Protein AF-A0A975P4Z8-F1 (afdb_monomer_lite)

Foldseek 3Di:
DVVVLVVLLPPPVLVVLLVVLQVVLVVCCVPPNNPVSLLVSLQVSLQVCCVPPPDDDPDDSVVSSVVSSVSSVVVNVVVVVVVVVVVVVVD

Sequence (91 aa):
MMDLIASQVTDPFRIGLIIALIYTALRTRAATGMVVPLLAGIVFVAVIIPATAITSNAAPFWTQVATGVAANAVLLLIGLGIWMGIERARR

Structure (mmCIF, N/CA/C/O backbone):
data_AF-A0A975P4Z8-F1
#
_entry.id   AF-A0A975P4Z8-F1
#
loop_
_atom_site.group_PDB
_atom_site.id
_atom_site.type_symbol
_atom_site.label_atom_id
_atom_site.label_alt_id
_atom_site.label_comp_id
_atom_site.label_asym_id
_atom_site.label_entity_id
_atom_site.label_seq_id
_atom_site.pdbx_PDB_ins_code
_atom_site.Cartn_x
_atom_site.Cartn_y
_atom_site.Cartn_z
_atom_site.occupancy
_atom_site.B_iso_or_equiv
_atom_site.auth_seq_id
_atom_site.auth_comp_id
_atom_site.auth_asym_id
_atom_site.auth_atom_id
_atom_site.pdbx_PDB_model_num
ATOM 1 N N . MET A 1 1 ? 16.777 -5.119 -8.689 1.00 52.06 1 MET A N 1
ATOM 2 C CA . MET A 1 1 ? 15.560 -5.662 -8.032 1.00 52.06 1 MET A CA 1
ATOM 3 C C . MET A 1 1 ? 15.296 -4.977 -6.694 1.00 52.06 1 MET A C 1
ATOM 5 O O . MET A 1 1 ? 14.215 -4.428 -6.548 1.00 52.06 1 MET A O 1
ATOM 9 N N . MET A 1 2 ? 16.265 -4.925 -5.768 1.00 58.34 2 MET A N 1
ATOM 10 C CA . MET A 1 2 ? 16.110 -4.202 -4.489 1.00 58.34 2 MET A CA 1
ATOM 11 C C . MET A 1 2 ? 15.877 -2.689 -4.657 1.00 58.34 2 MET A C 1
ATOM 13 O O . MET A 1 2 ? 15.012 -2.147 -3.978 1.00 58.34 2 MET A O 1
ATOM 17 N N . ASP A 1 3 ? 16.532 -2.034 -5.623 1.00 68.94 3 ASP A N 1
ATOM 18 C CA . ASP A 1 3 ? 16.314 -0.598 -5.896 1.00 68.94 3 ASP A CA 1
ATOM 19 C C . ASP A 1 3 ? 14.887 -0.263 -6.341 1.00 68.94 3 ASP A C 1
ATOM 21 O O . ASP A 1 3 ? 14.343 0.780 -5.992 1.00 68.94 3 ASP A O 1
ATOM 25 N N . LEU A 1 4 ? 14.246 -1.174 -7.078 1.00 61.38 4 LEU A N 1
ATOM 26 C CA . LEU A 1 4 ? 12.881 -0.983 -7.563 1.00 61.38 4 LEU A CA 1
ATOM 27 C C . LEU A 1 4 ? 11.862 -1.115 -6.423 1.00 61.38 4 LEU A C 1
ATOM 29 O O . LEU A 1 4 ? 10.857 -0.412 -6.398 1.00 61.38 4 LEU A O 1
ATOM 33 N N . ILE A 1 5 ? 12.130 -2.015 -5.474 1.00 63.88 5 ILE A N 1
ATOM 34 C CA . ILE A 1 5 ? 11.301 -2.204 -4.279 1.00 63.88 5 ILE A CA 1
ATOM 35 C C . ILE A 1 5 ? 11.456 -0.994 -3.355 1.00 63.88 5 ILE A C 1
ATOM 37 O O . ILE A 1 5 ? 10.453 -0.447 -2.904 1.00 63.88 5 ILE A O 1
ATOM 41 N N . ALA A 1 6 ? 12.690 -0.532 -3.132 1.00 65.38 6 ALA A N 1
ATOM 42 C CA . ALA A 1 6 ? 12.960 0.652 -2.323 1.00 65.38 6 ALA A CA 1
ATOM 43 C C . ALA A 1 6 ? 12.283 1.902 -2.908 1.00 65.38 6 ALA A C 1
ATOM 45 O O . ALA A 1 6 ? 11.558 2.585 -2.192 1.00 65.38 6 ALA A O 1
ATOM 46 N N . SER A 1 7 ? 12.433 2.136 -4.218 1.00 66.88 7 SER A N 1
ATOM 47 C CA . SER A 1 7 ? 11.805 3.253 -4.941 1.00 66.88 7 SER A CA 1
ATOM 48 C C . SER A 1 7 ? 10.278 3.260 -4.842 1.00 66.88 7 SER A C 1
ATOM 50 O O . SER A 1 7 ? 9.677 4.327 -4.770 1.00 66.88 7 SER A O 1
ATOM 52 N N . GLN A 1 8 ? 9.642 2.090 -4.844 1.00 61.94 8 GLN A N 1
ATOM 53 C CA . GLN A 1 8 ? 8.188 1.997 -4.758 1.00 61.94 8 GLN A CA 1
ATOM 54 C C . GLN A 1 8 ? 7.658 2.197 -3.335 1.00 61.94 8 GLN A C 1
ATOM 56 O O . GLN A 1 8 ? 6.528 2.647 -3.168 1.00 61.94 8 GLN A O 1
ATOM 61 N N . VAL A 1 9 ? 8.441 1.851 -2.310 1.00 66.88 9 VAL A N 1
ATOM 62 C CA . VAL A 1 9 ? 8.040 1.985 -0.900 1.00 66.88 9 VAL A CA 1
ATOM 63 C C . VAL A 1 9 ? 8.190 3.424 -0.405 1.00 66.88 9 VAL A C 1
ATOM 65 O O . VAL A 1 9 ? 7.393 3.861 0.422 1.00 66.88 9 VAL A O 1
ATOM 68 N N . THR A 1 10 ? 9.170 4.173 -0.915 1.00 76.38 10 THR A N 1
ATOM 69 C CA . THR A 1 10 ? 9.391 5.581 -0.547 1.00 76.38 10 THR A CA 1
ATOM 70 C C . THR A 1 10 ? 8.625 6.582 -1.410 1.00 76.38 10 THR A C 1
ATOM 72 O O . THR A 1 10 ? 8.755 7.782 -1.176 1.00 76.38 10 THR A O 1
ATOM 75 N N . ASP A 1 11 ? 7.811 6.126 -2.368 1.00 78.38 11 ASP A N 1
ATOM 76 C CA . ASP A 1 11 ? 6.990 6.999 -3.210 1.00 78.38 11 ASP A CA 1
ATOM 77 C C . ASP A 1 11 ? 5.943 7.761 -2.359 1.00 78.38 11 ASP A C 1
ATOM 79 O O . ASP A 1 11 ? 4.986 7.151 -1.858 1.00 78.38 11 ASP A O 1
ATOM 83 N N . PRO A 1 12 ? 6.072 9.098 -2.212 1.00 74.19 12 PRO A N 1
ATOM 84 C CA . PRO A 1 12 ? 5.169 9.901 -1.388 1.00 74.19 12 PRO A CA 1
ATOM 85 C C . PRO A 1 12 ? 3.718 9.857 -1.876 1.00 74.19 12 PRO A C 1
ATOM 87 O O . PRO A 1 12 ? 2.788 9.941 -1.068 1.00 74.19 12 PRO A O 1
ATOM 90 N N . PHE A 1 13 ? 3.504 9.701 -3.185 1.00 74.94 13 PHE A N 1
ATOM 91 C CA . PHE A 1 13 ? 2.171 9.619 -3.770 1.00 74.94 13 PHE A CA 1
ATOM 92 C C . PHE A 1 13 ? 1.500 8.289 -3.420 1.00 74.94 13 PHE A C 1
ATOM 94 O O . PHE A 1 13 ? 0.341 8.270 -2.996 1.00 74.94 13 PHE A O 1
ATOM 101 N N . ARG A 1 14 ? 2.247 7.177 -3.502 1.00 75.38 14 ARG A N 1
ATOM 102 C CA . ARG A 1 14 ? 1.762 5.846 -3.096 1.00 75.38 14 ARG A CA 1
ATOM 103 C C . ARG A 1 14 ? 1.365 5.824 -1.624 1.00 75.38 14 ARG A C 1
ATOM 105 O O . ARG A 1 14 ? 0.293 5.324 -1.282 1.00 75.38 14 ARG A O 1
ATOM 112 N N . ILE A 1 15 ? 2.198 6.415 -0.773 1.00 77.25 15 ILE A N 1
ATOM 113 C CA . ILE A 1 15 ? 1.922 6.552 0.660 1.00 77.25 15 ILE A CA 1
ATOM 114 C C . ILE A 1 15 ? 0.637 7.366 0.878 1.00 77.25 15 ILE A C 1
ATOM 116 O O . ILE A 1 15 ? -0.252 6.919 1.606 1.00 77.25 15 ILE A O 1
ATOM 120 N N . GLY A 1 16 ? 0.488 8.509 0.198 1.00 80.75 16 GLY A N 1
ATOM 121 C CA . GLY A 1 16 ? -0.713 9.347 0.280 1.00 80.75 16 GLY A CA 1
ATOM 122 C C . GLY A 1 16 ? -1.999 8.614 -0.121 1.00 80.75 16 GLY A C 1
ATOM 123 O O . GLY A 1 16 ? -3.005 8.701 0.587 1.00 80.75 16 GLY A O 1
ATOM 124 N N . LEU A 1 17 ? -1.963 7.831 -1.204 1.00 80.19 17 LEU A N 1
ATOM 125 C CA . LEU A 1 17 ? -3.115 7.042 -1.650 1.00 80.19 17 LEU A CA 1
ATOM 126 C C . LEU A 1 17 ? -3.489 5.928 -0.668 1.00 80.19 17 LEU A C 1
ATOM 128 O O . LEU A 1 17 ? -4.676 5.723 -0.409 1.00 80.19 17 LEU A O 1
ATOM 132 N N . ILE A 1 18 ? -2.509 5.229 -0.087 1.00 76.88 18 ILE A N 1
ATOM 133 C CA . ILE A 1 18 ? -2.792 4.203 0.927 1.00 76.88 18 ILE A CA 1
ATOM 134 C C . ILE A 1 18 ? -3.390 4.831 2.192 1.00 76.88 18 ILE A C 1
ATOM 136 O O . ILE A 1 18 ? -4.348 4.288 2.745 1.00 76.88 18 ILE A O 1
ATOM 140 N N . ILE A 1 19 ? -2.904 5.997 2.624 1.00 76.12 19 ILE A N 1
ATOM 141 C CA . ILE A 1 19 ? -3.489 6.723 3.762 1.00 76.12 19 ILE A CA 1
ATOM 142 C C . ILE A 1 19 ? -4.942 7.119 3.464 1.00 76.12 19 ILE A C 1
ATOM 144 O O . ILE A 1 19 ? -5.831 6.867 4.282 1.00 76.12 19 ILE A O 1
ATOM 148 N N . ALA A 1 20 ? -5.209 7.690 2.285 1.00 73.62 20 ALA A N 1
ATOM 149 C CA . ALA A 1 20 ? -6.558 8.073 1.867 1.00 73.62 20 ALA A CA 1
ATOM 150 C C . ALA A 1 20 ? -7.508 6.865 1.793 1.00 73.62 20 ALA A C 1
ATOM 152 O O . ALA A 1 20 ? -8.679 6.957 2.181 1.00 73.62 20 ALA A O 1
ATOM 153 N N . LEU A 1 21 ? -6.997 5.714 1.357 1.00 75.12 21 LEU A N 1
ATOM 154 C CA . LEU A 1 21 ? -7.747 4.467 1.327 1.00 75.12 21 LEU A CA 1
ATOM 155 C C . LEU A 1 21 ? -8.124 3.996 2.733 1.00 75.12 21 LEU A C 1
ATOM 157 O O . LEU A 1 21 ? -9.291 3.695 2.985 1.00 75.12 21 LEU A O 1
ATOM 161 N N . ILE A 1 22 ? -7.154 3.952 3.649 1.00 71.00 22 ILE A N 1
ATOM 162 C CA . ILE A 1 22 ? -7.380 3.544 5.041 1.00 71.00 22 ILE A CA 1
ATOM 163 C C . ILE A 1 22 ? -8.402 4.475 5.699 1.00 71.00 22 ILE A C 1
ATOM 165 O O . ILE A 1 22 ? -9.338 4.003 6.346 1.00 71.00 22 ILE A O 1
ATOM 169 N N . TYR A 1 23 ? -8.275 5.787 5.486 1.00 75.19 23 TYR A N 1
ATOM 170 C CA . TYR A 1 23 ? -9.228 6.773 5.990 1.00 75.19 23 TYR A CA 1
ATOM 171 C C . TYR A 1 23 ? -10.645 6.531 5.454 1.00 75.19 23 TYR A C 1
ATOM 173 O O . TYR A 1 23 ? -11.609 6.498 6.222 1.00 75.19 23 TYR A O 1
ATOM 181 N N . THR A 1 24 ? -10.772 6.299 4.147 1.00 74.00 24 THR A N 1
ATOM 182 C CA . THR A 1 24 ? -12.061 5.998 3.512 1.00 74.00 24 THR A CA 1
ATOM 183 C C . THR A 1 24 ? -12.671 4.718 4.082 1.00 74.00 24 THR A C 1
ATOM 185 O O . THR A 1 24 ? -13.832 4.726 4.486 1.00 74.00 24 THR A O 1
ATOM 188 N N . ALA A 1 25 ? -11.879 3.649 4.209 1.00 68.31 25 ALA A N 1
ATOM 189 C CA . ALA A 1 25 ? -12.320 2.364 4.749 1.00 68.31 25 ALA A CA 1
ATOM 190 C C . ALA A 1 25 ? -12.753 2.455 6.224 1.00 68.31 25 ALA A C 1
ATOM 192 O O . ALA A 1 25 ? -13.739 1.834 6.624 1.00 68.31 25 ALA A O 1
ATOM 193 N N . LEU A 1 26 ? -12.056 3.256 7.037 1.00 68.81 26 LEU A N 1
ATOM 194 C CA . LEU A 1 26 ? -12.452 3.539 8.419 1.00 68.81 26 LEU A CA 1
ATOM 195 C C . LEU A 1 26 ? -13.763 4.329 8.479 1.00 68.81 26 LEU A C 1
ATOM 197 O O . LEU A 1 26 ? -14.613 4.042 9.325 1.00 68.81 26 LEU A O 1
ATOM 201 N N . ARG A 1 27 ? -13.954 5.287 7.565 1.00 73.75 27 ARG A N 1
ATOM 202 C CA . ARG A 1 27 ? -15.161 6.117 7.507 1.00 73.75 27 ARG A CA 1
ATOM 203 C C . ARG A 1 27 ? -16.391 5.348 7.027 1.00 73.75 27 ARG A C 1
ATOM 205 O O . ARG A 1 27 ? -17.485 5.603 7.524 1.00 73.75 27 ARG A O 1
ATOM 212 N N . THR A 1 28 ? -16.237 4.396 6.108 1.00 66.56 28 THR A N 1
ATOM 213 C CA . THR A 1 28 ? -17.354 3.593 5.575 1.00 66.56 28 THR A CA 1
ATOM 214 C C . THR A 1 28 ? -17.524 2.241 6.268 1.00 66.56 28 THR A C 1
ATOM 216 O O . THR A 1 28 ? -18.398 1.461 5.880 1.00 66.56 28 THR A O 1
ATOM 219 N N . ARG A 1 29 ? -16.753 1.959 7.333 1.00 63.28 29 ARG A N 1
ATOM 220 C CA . ARG A 1 29 ? -16.757 0.653 8.020 1.00 63.28 29 ARG A CA 1
ATOM 221 C C . ARG A 1 29 ? -18.154 0.205 8.457 1.00 63.28 29 ARG A C 1
ATOM 223 O O . ARG A 1 29 ? -18.430 -0.988 8.449 1.00 63.28 29 ARG A O 1
ATOM 230 N N . ALA A 1 30 ? -19.013 1.148 8.854 1.00 62.22 30 ALA A N 1
ATOM 231 C CA . ALA A 1 30 ? -20.360 0.864 9.346 1.00 62.22 30 ALA A CA 1
ATOM 232 C C . ALA A 1 30 ? -21.308 0.351 8.247 1.00 62.22 30 ALA A C 1
ATOM 234 O O . ALA A 1 30 ? -22.257 -0.358 8.558 1.00 62.22 30 ALA A O 1
ATOM 235 N N . ALA A 1 31 ? -21.040 0.688 6.980 1.00 64.31 31 ALA A N 1
ATOM 236 C CA . ALA A 1 31 ? -21.880 0.321 5.842 1.00 64.31 31 ALA A CA 1
ATOM 237 C C . ALA A 1 31 ? -21.330 -0.873 5.042 1.00 64.31 31 ALA A C 1
ATOM 239 O O . ALA A 1 31 ? -22.107 -1.653 4.504 1.00 64.31 31 ALA A O 1
ATOM 240 N N . THR A 1 32 ? -20.004 -1.021 4.940 1.00 60.03 32 THR A N 1
ATOM 241 C CA . THR A 1 32 ? -19.374 -1.968 3.988 1.00 60.03 32 THR A CA 1
ATOM 242 C C . THR A 1 32 ? -18.405 -2.953 4.654 1.00 60.03 32 THR A C 1
ATOM 244 O O . THR A 1 32 ? -17.859 -3.838 3.997 1.00 60.03 32 THR A O 1
ATOM 247 N N . GLY A 1 33 ? -18.165 -2.820 5.963 1.00 66.25 33 GLY A N 1
ATOM 248 C CA . GLY A 1 33 ? -17.063 -3.510 6.628 1.00 66.25 33 GLY A CA 1
ATOM 249 C C . GLY A 1 33 ? -15.693 -3.010 6.147 1.00 66.25 33 GLY A C 1
ATOM 250 O O . GLY A 1 33 ? -15.587 -2.089 5.341 1.00 66.25 33 GLY A O 1
ATOM 251 N N . MET A 1 34 ? -14.616 -3.594 6.676 1.00 67.50 34 MET A N 1
ATOM 252 C CA . MET A 1 34 ? -13.249 -3.112 6.420 1.00 67.50 34 MET A CA 1
ATOM 253 C C . MET A 1 34 ? -12.574 -3.833 5.240 1.00 67.50 34 MET A C 1
ATOM 255 O O . MET A 1 34 ? -11.763 -3.246 4.540 1.00 67.50 34 MET A O 1
ATOM 259 N N . VAL A 1 35 ? -12.918 -5.099 4.986 1.00 72.06 35 VAL A N 1
ATOM 260 C CA . VAL A 1 35 ? -12.150 -5.982 4.085 1.00 72.06 35 VAL A CA 1
ATOM 261 C C . VAL A 1 35 ? -12.313 -5.619 2.606 1.00 72.06 35 VAL A C 1
ATOM 263 O O . VAL A 1 35 ? -11.324 -5.520 1.884 1.00 72.06 35 VAL A O 1
ATOM 266 N N . VAL A 1 36 ? -13.550 -5.388 2.156 1.00 72.44 36 VAL A N 1
ATOM 267 C CA . VAL A 1 36 ? -13.861 -5.060 0.754 1.00 72.44 36 VAL A CA 1
ATOM 268 C C . VAL A 1 36 ? -13.163 -3.772 0.284 1.00 72.44 36 VAL A C 1
ATOM 270 O O . VAL A 1 36 ? -12.458 -3.831 -0.725 1.00 72.44 36 VAL A O 1
ATOM 273 N N . PRO A 1 37 ? -13.269 -2.625 0.989 1.00 73.88 37 PRO A N 1
ATOM 274 C CA . PRO A 1 37 ? -12.589 -1.401 0.562 1.00 73.88 37 PRO A CA 1
ATOM 275 C C . PRO A 1 37 ? -11.059 -1.511 0.624 1.00 73.88 37 PRO A C 1
ATOM 277 O O . PRO A 1 37 ? -10.376 -0.959 -0.237 1.00 73.88 37 PRO A O 1
ATOM 280 N N . LEU A 1 38 ? -10.507 -2.262 1.582 1.00 77.25 38 LEU A N 1
ATOM 281 C CA . LEU A 1 38 ? -9.061 -2.479 1.681 1.00 77.25 38 LEU A CA 1
ATOM 282 C C . LEU A 1 38 ? -8.510 -3.268 0.482 1.00 77.25 38 LEU A C 1
ATOM 284 O O . LEU A 1 38 ? -7.521 -2.849 -0.119 1.00 77.25 38 LEU A O 1
ATOM 288 N N . LEU A 1 39 ? -9.169 -4.363 0.087 1.00 76.38 39 LEU A N 1
ATOM 289 C CA . LEU A 1 39 ? -8.770 -5.143 -1.091 1.00 76.38 39 LEU A CA 1
ATOM 290 C C . LEU A 1 39 ? -8.920 -4.340 -2.387 1.00 76.38 39 LEU A C 1
ATOM 292 O O . LEU A 1 39 ? -8.005 -4.327 -3.211 1.00 76.38 39 LEU A O 1
ATOM 296 N N . ALA A 1 40 ? -10.040 -3.630 -2.547 1.00 76.12 40 ALA A N 1
ATOM 297 C CA . ALA A 1 40 ? -10.274 -2.783 -3.714 1.00 76.12 40 ALA A CA 1
ATOM 298 C C . ALA A 1 40 ? -9.189 -1.706 -3.852 1.00 76.12 40 ALA A C 1
ATOM 300 O O . ALA A 1 40 ? -8.688 -1.456 -4.946 1.00 76.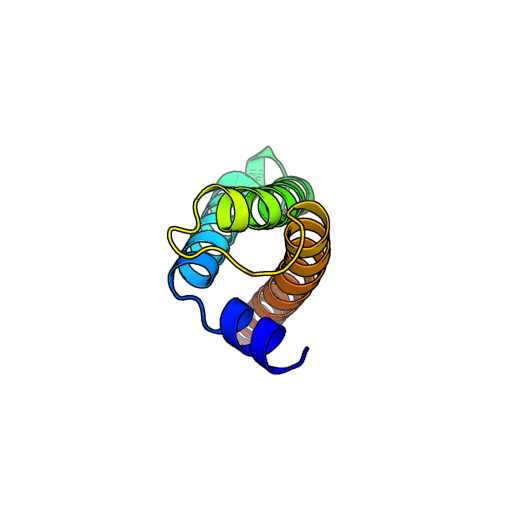12 40 ALA A O 1
ATOM 301 N N . GLY A 1 41 ? -8.769 -1.117 -2.736 1.00 78.94 41 GLY A N 1
ATOM 302 C CA . GLY A 1 41 ? -7.707 -0.129 -2.734 1.00 78.94 41 GLY A CA 1
ATOM 303 C C . GLY A 1 41 ? -6.310 -0.669 -3.003 1.00 78.94 41 GLY A C 1
ATOM 304 O O . GLY A 1 41 ? -5.554 -0.009 -3.707 1.00 78.94 41 GLY A O 1
ATOM 305 N N . ILE A 1 42 ? -5.968 -1.871 -2.524 1.00 84.19 42 ILE A N 1
ATOM 306 C CA . ILE A 1 42 ? -4.705 -2.540 -2.895 1.00 84.19 42 ILE A CA 1
ATOM 307 C C . ILE A 1 42 ? -4.605 -2.658 -4.417 1.00 84.19 42 ILE A C 1
ATOM 309 O O . ILE A 1 42 ? -3.577 -2.297 -4.998 1.00 84.19 42 ILE A O 1
ATOM 313 N N . VAL A 1 43 ? -5.675 -3.148 -5.048 1.00 80.25 43 VAL A N 1
ATOM 314 C CA . VAL A 1 43 ? -5.745 -3.349 -6.500 1.00 80.25 43 VAL A CA 1
ATOM 315 C C . VAL A 1 43 ? -5.727 -2.007 -7.229 1.00 80.25 43 VAL A C 1
ATOM 317 O O . VAL A 1 43 ? -4.953 -1.831 -8.166 1.00 80.25 43 VAL A O 1
ATOM 320 N N . PHE A 1 44 ? -6.513 -1.035 -6.764 1.00 79.00 44 PHE A N 1
ATOM 321 C CA . PHE A 1 44 ? -6.550 0.307 -7.339 1.00 79.00 44 PHE A CA 1
ATOM 322 C C . PHE A 1 44 ? -5.170 0.977 -7.318 1.00 79.00 44 PHE A C 1
ATOM 324 O O . PHE A 1 44 ? -4.688 1.411 -8.361 1.00 79.00 44 PHE A O 1
ATOM 331 N N . VAL A 1 45 ? -4.496 0.999 -6.164 1.00 79.56 45 VAL A N 1
ATOM 332 C CA . VAL A 1 45 ? -3.166 1.609 -6.006 1.00 79.56 45 VAL A CA 1
ATOM 333 C C . VAL A 1 45 ? -2.119 0.883 -6.860 1.00 79.56 45 VAL A C 1
ATOM 335 O O . VAL A 1 45 ? -1.235 1.522 -7.430 1.00 79.56 45 VAL A O 1
ATOM 338 N N . ALA A 1 46 ? -2.227 -0.442 -6.999 1.00 83.19 46 ALA A N 1
ATOM 339 C CA . ALA A 1 46 ? -1.304 -1.237 -7.808 1.00 83.19 46 ALA A CA 1
ATOM 340 C C . ALA A 1 46 ? -1.419 -0.948 -9.311 1.00 83.19 46 ALA A C 1
ATOM 342 O O . ALA A 1 46 ? -0.424 -1.059 -10.023 1.00 83.19 46 ALA A O 1
ATOM 343 N N . VAL A 1 47 ? -2.609 -0.577 -9.787 1.00 79.94 47 VAL A N 1
ATOM 344 C CA . VAL A 1 47 ? -2.867 -0.271 -11.202 1.00 79.94 47 VAL A CA 1
ATOM 345 C C . VAL A 1 47 ? -2.642 1.205 -11.506 1.00 79.94 47 VAL A C 1
ATOM 347 O O . VAL A 1 47 ? -2.002 1.529 -12.504 1.00 79.94 47 VAL A O 1
ATOM 350 N N . ILE A 1 48 ? -3.138 2.107 -10.654 1.00 78.12 48 ILE A N 1
ATOM 351 C CA . ILE A 1 48 ? -3.123 3.544 -10.943 1.00 78.12 48 ILE A CA 1
ATOM 352 C C . ILE A 1 48 ? -1.698 4.095 -10.984 1.00 78.12 48 ILE A C 1
ATOM 354 O O . ILE A 1 48 ? -1.385 4.882 -11.862 1.00 78.12 48 ILE A O 1
ATOM 358 N N . ILE A 1 49 ? -0.806 3.628 -10.109 1.00 80.12 49 ILE A N 1
ATOM 359 C CA . ILE A 1 49 ? 0.557 4.161 -10.012 1.00 80.12 49 ILE A CA 1
ATOM 360 C C . ILE A 1 49 ? 1.386 3.905 -11.271 1.00 80.12 49 ILE A C 1
ATOM 362 O O . ILE A 1 49 ? 1.889 4.878 -11.824 1.00 80.12 49 ILE A O 1
ATOM 366 N N . PRO A 1 50 ? 1.531 2.667 -11.778 1.00 77.19 50 PRO A N 1
ATOM 367 C CA . PRO A 1 50 ? 2.224 2.459 -13.047 1.00 77.19 50 PRO A CA 1
ATOM 368 C C . PRO A 1 50 ? 1.473 3.075 -14.237 1.00 77.19 50 PRO A C 1
ATOM 370 O O . PRO A 1 50 ? 2.112 3.411 -15.228 1.00 77.19 50 PRO A O 1
ATOM 373 N N . ALA A 1 51 ? 0.148 3.250 -14.155 1.00 80.00 51 ALA A N 1
ATOM 374 C CA . ALA A 1 51 ? -0.637 3.894 -15.211 1.00 80.00 51 ALA A CA 1
ATOM 375 C C . ALA A 1 51 ? -0.464 5.424 -15.262 1.00 80.00 51 ALA A C 1
ATOM 377 O O . ALA A 1 51 ? -0.614 6.012 -16.330 1.00 80.00 51 ALA A O 1
ATOM 378 N N . THR A 1 52 ? -0.151 6.071 -14.134 1.00 77.44 52 THR A N 1
ATOM 379 C CA . THR A 1 52 ? 0.024 7.532 -14.032 1.00 77.44 52 THR A CA 1
ATOM 380 C C . THR A 1 52 ? 1.469 7.961 -13.779 1.00 77.44 52 THR A C 1
ATOM 382 O O . THR A 1 52 ? 1.730 9.153 -13.623 1.00 77.44 52 THR A O 1
ATOM 385 N N . ALA A 1 53 ? 2.414 7.022 -13.692 1.00 73.25 53 ALA A N 1
ATOM 386 C CA . ALA A 1 53 ? 3.821 7.330 -13.483 1.00 73.25 53 ALA A CA 1
ATOM 387 C C . ALA A 1 53 ? 4.363 8.141 -14.670 1.00 73.25 53 ALA A C 1
ATOM 389 O O . ALA A 1 53 ? 4.413 7.662 -15.800 1.00 73.25 53 ALA A O 1
ATOM 390 N N . ILE A 1 54 ? 4.793 9.376 -14.394 1.00 59.66 54 ILE A N 1
ATOM 391 C CA . ILE A 1 54 ? 5.405 10.279 -15.385 1.00 59.66 54 ILE A CA 1
ATOM 392 C C . ILE A 1 54 ? 6.764 9.722 -15.851 1.00 59.66 54 ILE A C 1
ATOM 394 O O . ILE A 1 54 ? 7.206 9.975 -16.969 1.00 59.66 54 ILE A O 1
ATOM 398 N N . THR A 1 55 ? 7.411 8.916 -15.007 1.00 59.94 55 THR A N 1
ATOM 399 C CA . THR A 1 55 ? 8.696 8.277 -15.286 1.00 59.94 55 THR A CA 1
ATOM 400 C C . THR A 1 55 ? 8.480 6.843 -15.765 1.00 59.94 55 THR A C 1
ATOM 402 O O . THR A 1 55 ? 7.924 6.014 -15.043 1.00 59.94 55 THR A O 1
ATOM 405 N N . SER A 1 56 ? 8.953 6.522 -16.971 1.00 58.53 56 SER A N 1
ATOM 406 C CA . SER A 1 56 ? 8.866 5.168 -17.519 1.00 58.53 56 SER A CA 1
ATOM 407 C C . SER A 1 56 ? 9.798 4.216 -16.763 1.00 58.53 56 SER A C 1
ATOM 409 O O . SER A 1 56 ? 11.019 4.280 -16.909 1.00 58.53 56 SER A O 1
ATOM 411 N N . ASN A 1 57 ? 9.232 3.303 -15.977 1.00 63.97 57 ASN A N 1
ATOM 412 C CA . ASN A 1 57 ? 9.975 2.158 -15.457 1.00 63.97 57 ASN A CA 1
ATOM 413 C C . ASN A 1 57 ? 10.301 1.183 -16.599 1.00 63.97 57 ASN A C 1
ATOM 415 O O . ASN A 1 57 ? 9.437 0.866 -17.412 1.00 63.97 57 ASN A O 1
ATOM 419 N N . ALA A 1 58 ? 11.527 0.651 -16.623 1.00 71.06 58 ALA A N 1
ATOM 420 C CA . ALA A 1 58 ? 11.986 -0.288 -17.656 1.00 71.06 58 ALA A CA 1
ATOM 421 C C . ALA A 1 58 ? 11.270 -1.659 -17.626 1.00 71.06 58 ALA A C 1
ATOM 423 O O . ALA A 1 58 ? 11.414 -2.461 -18.545 1.00 71.06 58 ALA A O 1
ATOM 424 N N . ALA A 1 59 ? 10.517 -1.953 -16.561 1.00 78.44 59 ALA A N 1
ATOM 425 C CA . ALA A 1 59 ? 9.792 -3.208 -16.405 1.00 78.44 59 ALA A CA 1
ATOM 426 C C . ALA A 1 59 ? 8.439 -3.190 -17.150 1.00 78.44 59 ALA A C 1
ATOM 428 O O . ALA A 1 59 ? 7.766 -2.160 -17.160 1.00 78.44 59 ALA A O 1
ATOM 429 N N . PRO A 1 60 ? 7.970 -4.329 -17.695 1.00 85.38 60 PRO A N 1
ATOM 430 C CA . PRO A 1 60 ? 6.642 -4.432 -18.303 1.00 85.38 60 PRO A CA 1
ATOM 431 C C . PRO A 1 60 ? 5.523 -4.028 -17.334 1.00 85.38 60 PRO A C 1
ATOM 433 O O . PRO A 1 60 ? 5.583 -4.351 -16.146 1.00 85.38 60 PRO A O 1
ATOM 436 N N . PHE A 1 61 ? 4.473 -3.376 -17.847 1.00 80.25 61 PHE A N 1
ATOM 437 C CA . PHE A 1 61 ? 3.334 -2.881 -17.057 1.00 80.25 61 PHE A CA 1
ATOM 438 C C . PHE A 1 61 ? 2.753 -3.946 -16.111 1.00 80.25 61 PHE A C 1
ATOM 440 O O . PHE A 1 61 ? 2.594 -3.700 -14.918 1.00 80.25 61 PHE A O 1
ATOM 447 N N . TRP A 1 62 ? 2.531 -5.169 -16.604 1.00 81.69 62 TRP A N 1
ATOM 448 C CA . TRP A 1 62 ? 2.002 -6.270 -15.789 1.00 81.69 62 TRP A CA 1
ATOM 449 C C . TRP A 1 62 ? 2.907 -6.672 -14.622 1.00 81.69 62 TRP A C 1
ATOM 451 O O . TRP A 1 62 ? 2.413 -6.974 -13.535 1.00 81.69 62 TRP A O 1
ATOM 461 N N . THR A 1 63 ? 4.225 -6.619 -14.809 1.00 84.38 63 THR A N 1
ATOM 462 C CA . THR A 1 63 ? 5.195 -6.883 -13.741 1.00 84.38 63 THR A CA 1
ATOM 463 C C . THR A 1 63 ? 5.142 -5.790 -12.673 1.00 84.38 63 THR A C 1
ATOM 465 O O . THR A 1 63 ? 5.241 -6.083 -11.480 1.00 84.38 63 THR A O 1
ATOM 468 N N . GLN A 1 64 ? 4.933 -4.533 -13.078 1.00 80.62 64 GLN A N 1
ATOM 469 C CA . GLN A 1 64 ? 4.775 -3.411 -12.149 1.00 80.62 64 GLN A CA 1
ATOM 470 C C . GLN A 1 64 ? 3.482 -3.526 -11.331 1.00 80.62 64 GLN A C 1
ATOM 472 O O . GLN A 1 64 ? 3.510 -3.313 -10.123 1.00 80.62 64 GLN A O 1
ATOM 477 N N . VAL A 1 65 ? 2.372 -3.932 -11.955 1.00 83.69 65 VAL A N 1
ATOM 478 C CA . VAL A 1 65 ? 1.099 -4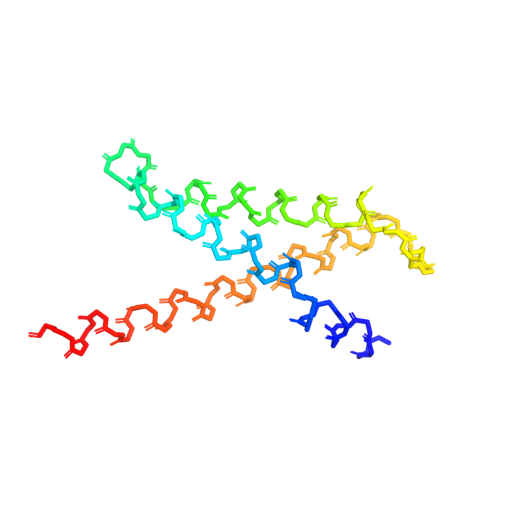.151 -11.248 1.00 83.69 65 VAL A CA 1
ATOM 479 C C . VAL A 1 65 ? 1.218 -5.309 -10.256 1.00 83.69 65 VAL A C 1
ATOM 481 O O . VAL A 1 65 ? 0.869 -5.149 -9.089 1.00 83.69 65 VAL A O 1
ATOM 484 N N . ALA A 1 66 ? 1.759 -6.458 -10.674 1.00 84.31 66 ALA A N 1
ATOM 485 C CA . ALA A 1 66 ? 1.896 -7.628 -9.802 1.00 84.31 66 ALA A CA 1
ATOM 486 C C . ALA A 1 66 ? 2.791 -7.350 -8.579 1.00 84.31 66 ALA A C 1
ATOM 488 O O . ALA A 1 66 ? 2.435 -7.691 -7.449 1.00 84.31 66 ALA A O 1
ATOM 489 N N . THR A 1 67 ? 3.927 -6.675 -8.785 1.00 84.69 67 THR A N 1
ATOM 490 C CA . THR A 1 67 ? 4.801 -6.244 -7.678 1.00 84.69 67 THR A CA 1
ATOM 491 C C . THR A 1 67 ? 4.153 -5.157 -6.820 1.00 84.69 67 THR A C 1
ATOM 493 O O . THR A 1 67 ? 4.285 -5.190 -5.595 1.00 84.69 67 THR A O 1
ATOM 496 N N . GLY A 1 68 ? 3.384 -4.253 -7.431 1.00 84.06 68 GLY A N 1
ATOM 497 C CA . GLY A 1 68 ? 2.586 -3.244 -6.739 1.00 84.06 68 GLY A CA 1
ATOM 498 C C . GLY A 1 68 ? 1.552 -3.850 -5.790 1.00 84.06 68 GLY A C 1
ATOM 499 O O . GLY A 1 68 ? 1.454 -3.405 -4.651 1.00 84.06 68 GLY A O 1
ATOM 500 N N . VAL A 1 69 ? 0.837 -4.905 -6.199 1.00 86.50 69 VAL A N 1
ATOM 501 C CA . VAL A 1 69 ? -0.132 -5.603 -5.330 1.00 86.50 69 VAL A CA 1
ATOM 502 C C . VAL A 1 69 ? 0.557 -6.164 -4.086 1.00 86.50 69 VAL A C 1
ATOM 504 O O . VAL A 1 69 ? 0.086 -5.933 -2.971 1.00 86.50 69 VAL A O 1
ATOM 507 N N . ALA A 1 70 ? 1.687 -6.856 -4.260 1.00 86.62 70 ALA A N 1
ATOM 508 C CA . ALA A 1 70 ? 2.444 -7.417 -3.143 1.00 86.62 70 ALA A CA 1
ATOM 509 C C . ALA A 1 70 ? 2.952 -6.320 -2.189 1.00 86.62 70 ALA A C 1
ATOM 511 O O . ALA A 1 70 ? 2.781 -6.430 -0.975 1.00 86.62 70 ALA A O 1
ATOM 512 N N . A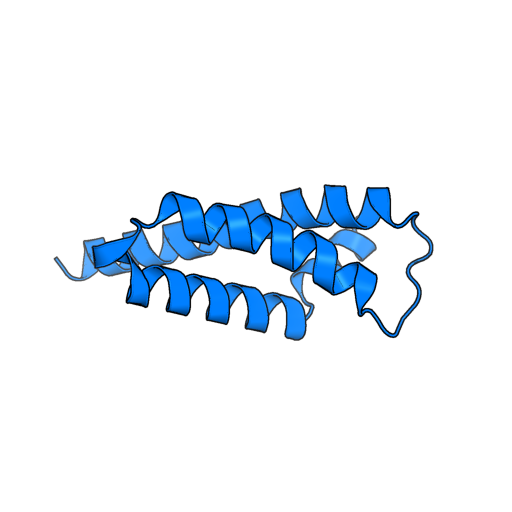LA A 1 71 ? 3.509 -5.231 -2.728 1.00 82.56 71 ALA A 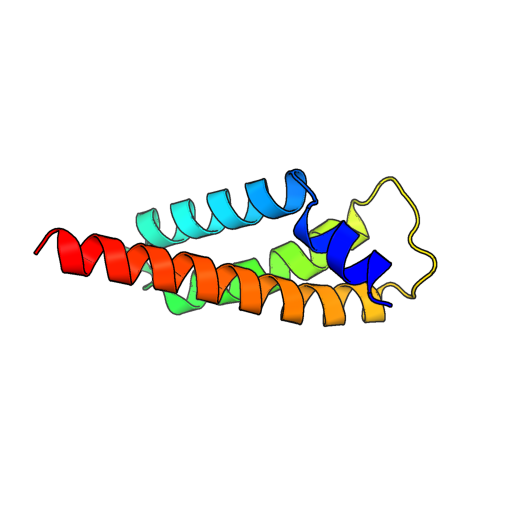N 1
ATOM 513 C CA . ALA A 1 71 ? 3.984 -4.100 -1.931 1.00 82.56 71 ALA A CA 1
ATOM 514 C C . ALA A 1 71 ? 2.845 -3.424 -1.146 1.00 82.56 71 ALA A C 1
ATOM 516 O O . ALA A 1 71 ? 2.973 -3.177 0.054 1.00 82.56 71 ALA A O 1
ATOM 517 N N . ASN A 1 72 ? 1.708 -3.178 -1.799 1.00 82.81 72 ASN A N 1
ATOM 518 C CA . ASN A 1 72 ? 0.543 -2.551 -1.178 1.00 82.81 72 ASN A CA 1
ATOM 519 C C . ASN A 1 72 ? -0.045 -3.427 -0.065 1.00 82.81 72 ASN A C 1
ATOM 521 O O . ASN A 1 72 ? -0.434 -2.904 0.978 1.00 82.81 72 ASN A O 1
ATOM 525 N N . ALA A 1 73 ? -0.076 -4.750 -0.254 1.00 84.25 73 ALA A N 1
ATOM 526 C CA . ALA A 1 73 ? -0.524 -5.686 0.772 1.00 84.25 73 ALA A CA 1
ATOM 527 C C . ALA A 1 73 ? 0.374 -5.640 2.019 1.00 84.25 73 ALA A C 1
ATOM 529 O O . ALA A 1 73 ? -0.136 -5.590 3.138 1.00 84.25 73 ALA A O 1
ATOM 530 N N . VAL A 1 74 ? 1.699 -5.587 1.841 1.00 87.56 74 VAL A N 1
ATOM 531 C CA . VAL A 1 74 ? 2.652 -5.448 2.956 1.00 87.56 74 VAL A CA 1
ATOM 532 C C . VAL A 1 74 ? 2.440 -4.129 3.702 1.00 87.56 74 VAL A C 1
ATOM 534 O O . VAL A 1 74 ? 2.312 -4.133 4.926 1.00 87.56 74 VAL A O 1
ATOM 537 N N . LEU A 1 75 ? 2.341 -3.007 2.983 1.00 75.94 75 LEU A N 1
ATOM 538 C CA . LEU A 1 75 ? 2.102 -1.690 3.587 1.00 75.94 75 LEU A CA 1
ATOM 539 C C . LEU A 1 75 ? 0.784 -1.644 4.366 1.00 75.94 75 LEU A C 1
ATOM 541 O O . LEU A 1 75 ? 0.722 -1.096 5.468 1.00 75.94 75 LEU A O 1
ATOM 545 N N . LEU A 1 76 ? -0.261 -2.263 3.821 1.00 80.81 76 LEU A N 1
ATOM 546 C CA . LEU A 1 76 ? -1.561 -2.347 4.467 1.00 80.81 76 LEU A CA 1
ATOM 547 C C . LEU A 1 76 ? -1.517 -3.189 5.747 1.00 80.81 76 LEU A C 1
ATOM 549 O O . LEU A 1 76 ? -2.087 -2.778 6.757 1.00 80.81 76 LEU A O 1
ATOM 553 N N . LEU A 1 77 ? -0.812 -4.325 5.740 1.00 84.50 77 LEU A N 1
ATOM 554 C CA . LEU A 1 77 ? -0.618 -5.149 6.939 1.00 84.50 77 LEU A CA 1
ATOM 555 C C . LEU A 1 77 ? 0.136 -4.392 8.036 1.00 84.50 77 LEU A C 1
ATOM 557 O O . LEU A 1 77 ? -0.255 -4.465 9.201 1.00 84.50 77 LEU A O 1
ATOM 561 N N . ILE A 1 78 ? 1.166 -3.623 7.673 1.00 84.50 78 ILE A N 1
ATOM 562 C CA . ILE A 1 78 ? 1.902 -2.774 8.619 1.00 84.50 78 ILE A CA 1
ATOM 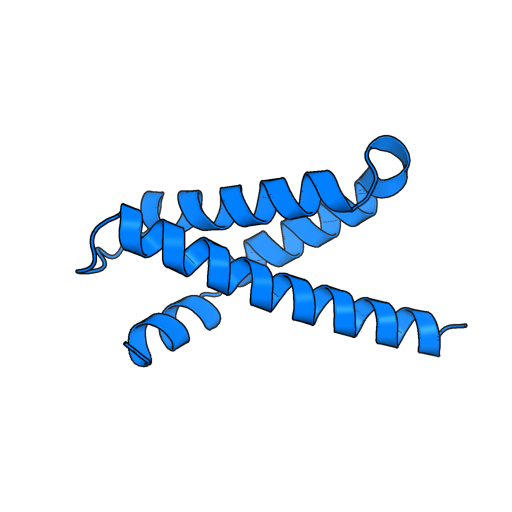563 C C . ILE A 1 78 ? 0.970 -1.711 9.216 1.00 84.50 78 ILE A C 1
ATOM 565 O O . ILE A 1 78 ? 0.898 -1.573 10.438 1.00 84.50 78 ILE A O 1
ATOM 569 N N . GLY A 1 79 ? 0.216 -0.996 8.376 1.00 78.19 79 GLY A N 1
ATOM 570 C CA . GLY A 1 79 ? -0.717 0.042 8.824 1.00 78.19 79 GLY A CA 1
ATOM 571 C C . GLY A 1 79 ? -1.806 -0.497 9.756 1.00 78.19 79 GLY A C 1
ATOM 572 O O . GLY A 1 79 ? -2.069 0.089 10.808 1.00 78.19 79 GLY A O 1
ATOM 573 N N . LEU A 1 80 ? -2.393 -1.650 9.418 1.00 82.19 80 LEU A N 1
ATOM 574 C CA . LEU A 1 80 ? -3.365 -2.331 10.277 1.00 82.19 80 LEU A CA 1
ATOM 575 C C . LEU A 1 80 ? -2.738 -2.814 11.589 1.00 82.19 80 LEU A C 1
ATOM 577 O O . LEU A 1 80 ? -3.356 -2.658 12.639 1.00 82.19 80 LEU A O 1
ATOM 581 N N . GLY A 1 81 ? -1.521 -3.359 11.550 1.00 83.00 81 GLY A N 1
ATOM 582 C CA . GLY A 1 81 ? -0.801 -3.803 12.745 1.00 83.00 81 GLY A CA 1
ATOM 583 C C . GLY A 1 81 ? -0.534 -2.659 13.725 1.00 83.00 81 GLY A C 1
ATOM 584 O O . GLY A 1 81 ? -0.799 -2.796 14.920 1.00 83.00 81 GLY A O 1
ATOM 585 N N . ILE A 1 82 ? -0.094 -1.504 13.214 1.00 84.19 82 ILE A N 1
ATOM 586 C CA . ILE A 1 82 ? 0.094 -0.285 14.014 1.00 84.19 82 ILE A CA 1
ATOM 587 C C . ILE A 1 82 ? -1.242 0.163 14.615 1.00 84.19 82 ILE A C 1
ATOM 589 O O . ILE A 1 82 ? -1.325 0.401 15.820 1.00 84.19 82 ILE A O 1
ATOM 593 N N . TRP A 1 83 ? -2.302 0.233 13.804 1.00 78.62 83 TRP A N 1
ATOM 594 C CA . TRP A 1 83 ? -3.629 0.636 14.271 1.00 78.62 83 TRP A CA 1
ATOM 595 C C . TRP A 1 83 ? -4.159 -0.277 15.384 1.00 78.62 83 TRP A C 1
ATOM 597 O O . TRP A 1 83 ? -4.607 0.208 16.421 1.00 78.62 83 TRP A O 1
ATOM 607 N N . MET A 1 84 ? -4.070 -1.597 15.204 1.00 81.94 84 MET A N 1
ATOM 608 C CA . MET A 1 84 ? -4.494 -2.576 16.211 1.00 81.94 84 MET A CA 1
ATOM 609 C C . MET A 1 84 ? -3.679 -2.461 17.504 1.00 81.94 84 MET A C 1
ATOM 611 O O . MET A 1 84 ? -4.244 -2.585 18.591 1.00 81.94 84 MET A O 1
ATOM 615 N N . GLY A 1 85 ? -2.374 -2.193 17.403 1.00 82.94 85 GLY A N 1
ATOM 616 C CA . GLY A 1 85 ? -1.517 -1.942 18.561 1.00 82.94 85 GLY A CA 1
ATOM 617 C C . GLY A 1 85 ? -1.935 -0.693 19.340 1.00 82.94 85 GLY A C 1
ATOM 618 O O . GLY A 1 85 ? -2.051 -0.744 20.564 1.00 82.94 85 GLY A O 1
ATOM 619 N N . ILE A 1 86 ? -2.231 0.403 18.635 1.00 83.75 86 ILE A N 1
ATOM 620 C CA . ILE A 1 86 ? -2.693 1.659 19.244 1.00 83.75 86 ILE A CA 1
ATOM 621 C C . ILE A 1 86 ? -4.064 1.480 19.903 1.00 83.75 86 ILE A C 1
ATOM 623 O O . ILE A 1 86 ? -4.257 1.916 21.035 1.00 83.75 86 ILE A O 1
ATOM 627 N N . GLU A 1 87 ? -5.009 0.824 19.229 1.00 82.69 87 GLU A N 1
ATOM 628 C CA . GLU A 1 87 ? -6.351 0.578 19.768 1.00 82.69 87 GLU A CA 1
ATOM 629 C C . GLU A 1 87 ? -6.292 -0.291 21.031 1.00 82.69 87 GLU A C 1
ATOM 631 O O . GLU A 1 87 ? -6.997 -0.031 22.004 1.00 82.69 87 GLU A O 1
ATOM 636 N N . ARG A 1 88 ? -5.409 -1.298 21.046 1.00 80.31 88 ARG A N 1
ATOM 637 C CA . ARG A 1 88 ? -5.189 -2.150 22.219 1.00 80.31 88 ARG A CA 1
ATOM 638 C C . ARG A 1 88 ? -4.550 -1.394 23.383 1.00 80.31 88 ARG A C 1
ATOM 640 O O . ARG A 1 88 ? -4.870 -1.708 24.517 1.00 80.31 88 ARG A O 1
ATOM 647 N N . ALA A 1 89 ? -3.678 -0.424 23.115 1.00 83.62 89 ALA A N 1
ATOM 648 C CA . ALA A 1 89 ? -3.069 0.421 24.144 1.00 83.62 89 ALA A CA 1
ATOM 649 C C . ALA A 1 89 ? -4.014 1.517 24.676 1.00 83.62 89 ALA A C 1
ATOM 651 O O . ALA A 1 89 ? -3.752 2.089 25.731 1.00 83.62 89 ALA A O 1
ATOM 652 N N . ARG A 1 90 ? -5.087 1.837 23.940 1.00 78.88 90 ARG A N 1
ATOM 653 C CA . ARG A 1 90 ? -6.130 2.792 24.355 1.00 78.88 90 ARG A CA 1
ATOM 654 C C . ARG A 1 90 ? -7.273 2.158 25.157 1.00 78.88 90 ARG A C 1
ATOM 656 O O . ARG A 1 90 ? -8.068 2.909 25.715 1.00 78.88 90 ARG A O 1
ATOM 663 N N . ARG A 1 91 ? -7.385 0.827 25.164 1.00 61.69 91 ARG A N 1
ATOM 664 C CA . ARG A 1 91 ? -8.359 0.062 25.960 1.00 61.69 91 ARG A CA 1
ATOM 665 C C . ARG A 1 91 ? -7.777 -0.312 27.311 1.00 61.69 91 ARG A C 1
ATOM 667 O O . ARG A 1 91 ? -8.564 -0.281 28.277 1.00 61.69 91 ARG A O 1
#

Secondary structure (DSSP, 8-state):
-HHHHHHHHS-HHHHHHHHHHHHHHHHSHHHH-SHHHHHHHHHHHHHHHHHH-SS--SS-HHHHHHHHHHHHHHHHHHHHHHHHHHHHHH-

Radius of gyration: 14.29 Å; chains: 1; bounding box: 38×18×44 Å

pLDDT: mean 75.43, std 8.15, range [52.06, 87.56]

Organism: NCBI:txi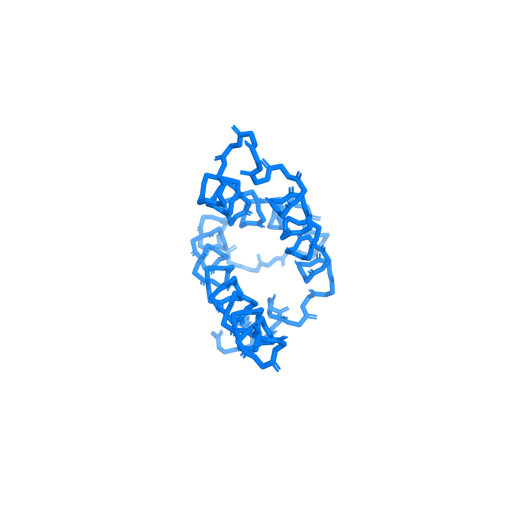d2840474